Protein AF-A0A6J4XNM3-F1 (afdb_monomer_lite)

Foldseek 3Di:
DPVVVVVVVVVVLVVVCVVCVVVLVVLVVQLVVCQLVLVLVSNLVSLVVNCVNPHHDLVSLLSNLVSCVVVVVLVRSLVSLVVNPDADPDLQSSLVSLQSNLVSCVVVVNNVVSLVSLVVSVVPPHDPLSVVVSVQSNVCSVPPDRDDPPSVPDRPNPD

Sequence (159 aa):
MSNLFYTLRKFSRFALYILCFPYIIYLGWKKENAFDSANWHELIKTIKKIKWFGGLLPRDLFLLGYAHFKLGRFDQAAKFMEIIQAPLEDIDEEACRYCTHAWLLYKLNKPDQAKVILEHSVAKEWPAYRLEWVKEFLASVDSPGVLNNSAFGPSLSIH

Secondary structure (DSSP, 8-state):
--HHHHHHHHHHHHHHHHHHHHHHHHHHHHHHHHHHTT-HHHHHHHHHHHHHHH---HHHHHHHHHHHHHTT-HHHHHHHHHH--SPPSSHHHHHHHHHHHHHHHHHTT-HHHHHHHHHHHHTT---HHHHHHHHHHHHHHHSTT---GGGS-S-----

pLDDT: mean 81.83, std 16.08, range [31.28, 96.94]

Radius of gyration: 19.23 Å; chains: 1; bounding box: 56×46×42 Å

Structure (mmCIF, N/CA/C/O backbone):
data_AF-A0A6J4XNM3-F1
#
_entry.id   AF-A0A6J4XNM3-F1
#
loop_
_atom_site.group_PDB
_atom_site.id
_atom_site.type_symbol
_atom_site.label_atom_id
_atom_site.label_alt_id
_atom_site.label_comp_id
_atom_site.label_asym_id
_atom_site.label_entity_id
_atom_site.label_seq_id
_atom_site.pdbx_PDB_ins_code
_atom_site.Cartn_x
_atom_site.Cartn_y
_atom_site.Cartn_z
_atom_site.occupancy
_atom_site.B_iso_or_equiv
_atom_site.auth_seq_id
_atom_site.auth_comp_id
_atom_site.auth_asym_id
_atom_site.auth_atom_id
_atom_site.pdbx_PDB_model_num
ATOM 1 N N . MET A 1 1 ? 36.651 -30.020 -13.612 1.00 54.81 1 MET A N 1
ATOM 2 C CA . MET A 1 1 ? 35.849 -29.339 -14.660 1.00 54.81 1 MET A CA 1
ATOM 3 C C . MET A 1 1 ? 34.604 -28.606 -14.120 1.00 54.81 1 MET A C 1
ATOM 5 O O . MET A 1 1 ? 33.735 -28.244 -14.898 1.00 54.81 1 MET A O 1
ATOM 9 N N . SER A 1 2 ? 34.510 -28.305 -12.818 1.00 59.59 2 SER A N 1
ATOM 10 C CA . SER A 1 2 ? 33.343 -27.638 -12.204 1.00 59.59 2 SER A CA 1
ATOM 11 C C . SER A 1 2 ? 33.413 -26.099 -12.189 1.00 59.59 2 SER A C 1
ATOM 13 O O . SER A 1 2 ? 32.373 -25.448 -12.174 1.00 59.59 2 SER A O 1
ATOM 15 N N . ASN A 1 3 ? 34.608 -25.496 -12.260 1.00 57.50 3 ASN A N 1
ATOM 16 C CA . ASN A 1 3 ? 34.767 -24.035 -12.173 1.00 57.50 3 ASN A CA 1
ATOM 17 C C . ASN A 1 3 ? 34.404 -23.270 -13.460 1.00 57.50 3 ASN A C 1
ATOM 19 O O . ASN A 1 3 ? 33.926 -22.145 -13.365 1.00 57.50 3 ASN A O 1
ATOM 23 N N . LEU A 1 4 ? 34.568 -23.871 -14.647 1.00 58.44 4 LEU A N 1
ATOM 24 C CA . LEU A 1 4 ? 34.339 -23.195 -15.937 1.00 58.44 4 LEU A CA 1
ATOM 25 C C . LEU A 1 4 ? 32.843 -22.957 -16.226 1.00 58.44 4 LEU A C 1
ATOM 27 O O . LEU A 1 4 ? 32.451 -21.899 -16.710 1.00 58.44 4 LEU A O 1
ATOM 31 N N . PHE A 1 5 ? 31.985 -23.919 -15.867 1.00 58.16 5 PHE A N 1
ATOM 32 C CA . PHE A 1 5 ? 30.529 -23.782 -16.001 1.00 58.16 5 PHE A CA 1
ATOM 33 C C . PHE A 1 5 ? 29.949 -22.740 -15.035 1.00 58.16 5 PHE A C 1
ATOM 35 O O . PHE A 1 5 ? 28.974 -22.062 -15.362 1.00 58.16 5 PHE A O 1
ATOM 42 N N . TYR A 1 6 ? 30.557 -22.574 -13.858 1.00 59.53 6 TYR A N 1
ATOM 43 C CA . TYR A 1 6 ? 30.132 -21.581 -12.874 1.00 59.53 6 TYR A CA 1
ATOM 44 C C . TYR A 1 6 ? 30.475 -20.148 -13.313 1.00 59.53 6 TYR A C 1
ATOM 46 O O . TYR A 1 6 ? 29.628 -19.254 -13.221 1.00 59.53 6 TYR A O 1
ATOM 54 N N . THR A 1 7 ? 31.675 -19.922 -13.856 1.00 59.62 7 THR A N 1
ATOM 55 C CA . THR A 1 7 ? 32.082 -18.615 -14.400 1.00 59.62 7 THR A CA 1
ATOM 56 C C . THR A 1 7 ? 31.310 -18.238 -15.662 1.00 59.62 7 THR A C 1
ATOM 58 O O 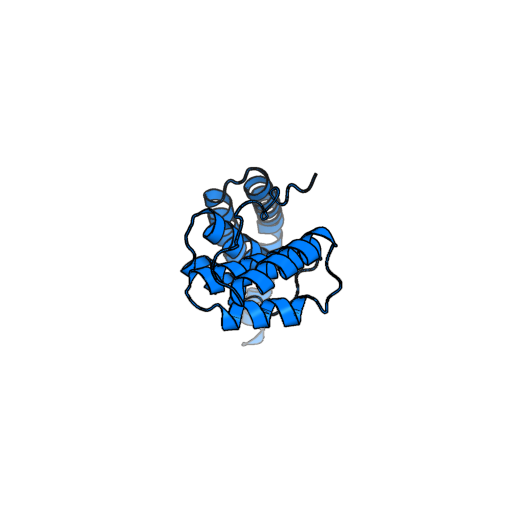. THR A 1 7 ? 30.844 -17.103 -15.750 1.00 59.62 7 THR A O 1
ATOM 61 N N . LEU A 1 8 ? 31.061 -19.177 -16.583 1.00 55.75 8 LEU A N 1
ATOM 62 C CA . LEU A 1 8 ? 30.241 -18.930 -17.781 1.00 55.75 8 LEU A CA 1
ATOM 63 C C . LEU A 1 8 ? 28.796 -18.524 -17.434 1.00 55.75 8 LEU A C 1
ATOM 65 O O . LEU A 1 8 ? 28.237 -17.613 -18.047 1.00 55.75 8 LEU A O 1
ATOM 69 N N . ARG A 1 9 ? 28.199 -19.126 -16.396 1.00 58.66 9 ARG A N 1
ATOM 70 C CA . ARG A 1 9 ? 26.835 -18.794 -15.944 1.00 58.66 9 ARG A CA 1
ATOM 71 C C . ARG A 1 9 ? 26.747 -17.418 -15.269 1.00 58.66 9 ARG A C 1
ATOM 73 O O . ARG A 1 9 ? 25.727 -16.741 -15.405 1.00 58.66 9 ARG A O 1
ATOM 80 N N . LYS A 1 10 ? 27.805 -16.976 -14.575 1.00 58.47 10 LYS A N 1
ATOM 81 C CA . LYS A 1 10 ? 27.905 -15.608 -14.029 1.00 58.47 10 LYS A CA 1
ATOM 82 C C . LYS A 1 10 ? 28.108 -14.562 -15.128 1.00 58.47 10 LYS A C 1
ATOM 84 O O . LYS A 1 10 ? 27.420 -13.546 -15.105 1.00 58.47 10 LYS A O 1
ATOM 89 N N . PHE A 1 11 ? 28.968 -14.834 -16.111 1.00 58.06 11 PHE A N 1
ATOM 90 C CA . PHE A 1 11 ? 29.196 -13.935 -17.251 1.00 58.06 11 PHE A CA 1
ATOM 91 C C . PHE A 1 11 ? 27.930 -13.745 -18.097 1.00 58.06 11 PHE A C 1
ATOM 93 O O . PHE A 1 11 ? 27.582 -12.622 -18.452 1.00 58.06 11 PHE A O 1
ATOM 100 N N . SER A 1 12 ? 27.183 -14.830 -18.335 1.00 62.53 12 SER A N 1
ATOM 101 C CA . SER A 1 12 ? 25.897 -14.798 -19.043 1.00 62.53 12 SER A CA 1
ATOM 102 C C . SER A 1 12 ? 24.858 -13.917 -18.342 1.00 62.53 12 SER A C 1
ATOM 104 O O . SER A 1 12 ? 24.187 -13.126 -19.000 1.00 62.53 12 SER A O 1
ATOM 106 N N . ARG A 1 13 ? 24.748 -13.994 -17.009 1.00 63.88 13 ARG A N 1
ATOM 107 C CA . ARG A 1 13 ? 23.822 -13.140 -16.249 1.00 63.88 13 ARG A CA 1
ATOM 108 C C . ARG A 1 13 ? 24.250 -11.678 -16.258 1.00 63.88 13 ARG A C 1
ATOM 110 O O . ARG A 1 13 ? 23.399 -10.814 -16.414 1.00 63.88 13 ARG A O 1
ATOM 117 N N . PHE A 1 14 ? 25.545 -11.403 -16.133 1.00 64.75 14 PHE A N 1
ATOM 118 C CA . PHE A 1 14 ? 26.065 -10.037 -16.139 1.00 64.75 14 PHE A CA 1
ATOM 119 C C . PHE A 1 14 ? 25.857 -9.346 -17.497 1.00 64.75 14 PHE A C 1
ATOM 121 O O . PHE A 1 14 ? 25.378 -8.217 -17.548 1.00 64.75 14 PHE A O 1
ATOM 128 N N . ALA A 1 15 ? 26.106 -10.059 -18.600 1.00 69.44 15 ALA A N 1
ATOM 129 C CA . ALA A 1 15 ? 25.806 -9.574 -19.946 1.00 69.44 15 ALA A CA 1
ATOM 130 C C . ALA A 1 15 ? 24.298 -9.347 -20.160 1.00 69.44 15 ALA A C 1
ATOM 132 O O . ALA A 1 15 ? 23.906 -8.340 -20.747 1.00 69.44 15 ALA A O 1
ATOM 133 N N . LEU A 1 16 ? 23.446 -10.236 -19.630 1.00 66.44 16 LEU A N 1
ATOM 134 C CA . LEU A 1 16 ? 21.992 -10.068 -19.670 1.00 66.44 16 LEU A CA 1
ATOM 135 C C . LEU A 1 16 ? 21.545 -8.816 -18.899 1.00 66.44 16 LEU A C 1
ATOM 137 O O . LEU A 1 16 ? 20.696 -8.077 -19.384 1.00 66.44 16 LEU A O 1
ATOM 141 N N . TYR A 1 17 ? 22.140 -8.539 -17.735 1.00 68.81 17 TYR A N 1
ATOM 142 C CA . TYR A 1 17 ? 21.848 -7.326 -16.969 1.00 68.81 17 TYR A CA 1
ATOM 143 C C . TYR A 1 17 ? 22.231 -6.061 -17.730 1.00 68.81 17 TYR A C 1
ATOM 145 O O . TYR A 1 17 ? 21.418 -5.149 -17.787 1.00 68.81 17 TYR A O 1
ATOM 153 N N . ILE A 1 18 ? 23.406 -6.015 -18.364 1.00 74.81 18 ILE A N 1
ATOM 154 C CA . ILE A 1 1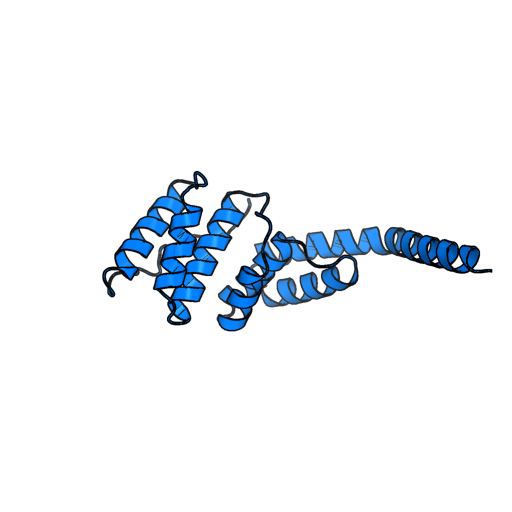8 ? 23.841 -4.846 -19.148 1.00 74.81 18 ILE A CA 1
ATOM 155 C C . ILE A 1 18 ? 22.902 -4.603 -20.338 1.00 74.81 18 ILE A C 1
ATOM 157 O O . ILE A 1 18 ? 22.490 -3.470 -20.575 1.00 74.81 18 ILE A O 1
ATOM 161 N N . LEU A 1 19 ? 22.506 -5.662 -21.051 1.00 78.81 19 LEU A N 1
ATOM 162 C CA . LEU A 1 19 ? 21.598 -5.552 -22.197 1.00 78.81 19 LEU A CA 1
ATOM 163 C C . LEU A 1 19 ? 20.164 -5.191 -21.785 1.00 78.81 19 LEU A C 1
ATOM 165 O O . LEU A 1 19 ? 19.478 -4.464 -22.501 1.00 78.81 19 LEU A O 1
ATOM 169 N N . CYS A 1 20 ? 19.702 -5.674 -20.631 1.00 82.19 20 CYS A N 1
ATOM 170 C CA . CYS A 1 20 ? 18.359 -5.395 -20.129 1.00 82.19 20 CYS A CA 1
ATOM 171 C C . CYS A 1 20 ? 18.279 -4.128 -19.269 1.00 82.19 20 CYS A C 1
ATOM 173 O O . CYS A 1 20 ? 17.171 -3.687 -18.977 1.00 82.19 20 CYS A O 1
ATOM 175 N N . PHE A 1 21 ? 19.398 -3.517 -18.876 1.00 83.19 21 PHE A N 1
ATOM 176 C CA . PHE A 1 21 ? 19.411 -2.355 -17.986 1.00 83.19 21 PHE A CA 1
ATOM 177 C C . PHE A 1 21 ? 18.572 -1.174 -18.510 1.00 83.19 21 PHE A C 1
ATOM 179 O O . PHE A 1 21 ? 17.724 -0.691 -17.754 1.00 83.19 21 PHE A O 1
ATOM 186 N N . PRO A 1 22 ? 18.666 -0.766 -19.796 1.00 88.75 22 PRO A N 1
ATOM 187 C CA . PRO A 1 22 ? 17.792 0.282 -20.333 1.00 88.75 22 PRO A CA 1
ATOM 188 C C . PRO A 1 22 ? 16.309 -0.102 -20.268 1.00 88.75 22 PRO A C 1
ATOM 190 O O . PRO A 1 22 ? 15.449 0.733 -19.995 1.00 88.75 22 PRO A O 1
ATOM 193 N N . TYR A 1 23 ? 16.002 -1.386 -20.473 1.00 89.50 23 TYR A N 1
ATOM 194 C CA . TYR A 1 23 ? 14.637 -1.893 -20.387 1.00 89.50 23 TYR A CA 1
ATOM 195 C C . TYR A 1 23 ? 14.108 -1.893 -18.947 1.00 89.50 23 TYR A C 1
ATOM 197 O O . TYR A 1 23 ? 12.946 -1.565 -18.726 1.00 89.50 23 TYR A O 1
ATOM 205 N N . ILE A 1 24 ? 14.950 -2.205 -17.958 1.00 86.56 24 ILE A N 1
ATOM 206 C CA . ILE A 1 24 ? 14.591 -2.139 -16.534 1.00 86.56 24 ILE A CA 1
ATOM 207 C C . ILE A 1 24 ? 14.301 -0.690 -16.127 1.00 86.56 24 ILE A C 1
ATOM 209 O O . ILE A 1 24 ? 13.279 -0.447 -15.488 1.00 86.56 24 ILE A O 1
ATOM 213 N N . ILE A 1 25 ? 15.128 0.272 -16.554 1.00 88.69 25 ILE A N 1
ATOM 214 C CA . ILE A 1 25 ? 14.873 1.706 -16.327 1.00 88.69 25 ILE A CA 1
ATOM 215 C C . ILE A 1 25 ? 13.538 2.119 -16.952 1.00 88.69 25 ILE A C 1
ATOM 217 O O . ILE A 1 25 ? 12.716 2.748 -16.288 1.00 88.69 25 ILE A O 1
ATOM 221 N N . TYR A 1 26 ? 13.290 1.718 -18.203 1.00 92.25 26 TYR A N 1
ATOM 222 C CA . TYR A 1 26 ? 12.022 1.979 -18.883 1.00 92.25 26 TYR A CA 1
ATOM 223 C C . TYR A 1 26 ? 10.824 1.408 -18.113 1.00 92.25 26 TYR A C 1
ATOM 225 O O . TYR A 1 26 ? 9.814 2.091 -17.944 1.00 92.25 26 TYR A O 1
ATOM 233 N N . LEU A 1 27 ? 10.922 0.171 -17.616 1.00 91.94 27 LEU A N 1
ATOM 234 C CA . LEU A 1 27 ? 9.870 -0.427 -16.795 1.00 91.94 27 LEU A CA 1
ATOM 235 C C . LEU A 1 27 ? 9.679 0.320 -15.469 1.00 91.94 27 LEU A C 1
ATOM 237 O O . LEU A 1 27 ? 8.539 0.458 -15.036 1.00 91.94 27 LEU A O 1
ATOM 241 N N . GLY A 1 28 ? 10.754 0.821 -14.853 1.00 90.69 28 GLY A N 1
ATOM 242 C CA . GLY A 1 28 ? 10.691 1.670 -13.662 1.00 90.69 28 GLY A CA 1
ATOM 243 C C . GLY A 1 28 ? 9.911 2.959 -13.919 1.00 90.69 28 GLY A C 1
ATOM 244 O O . GLY A 1 28 ? 8.918 3.215 -13.249 1.00 90.69 28 GLY A O 1
ATOM 245 N N . TRP A 1 29 ? 10.269 3.706 -14.963 1.00 93.38 29 TRP A N 1
ATOM 246 C CA . TRP A 1 29 ? 9.534 4.908 -15.382 1.00 93.38 29 TRP A CA 1
ATOM 247 C C . TRP A 1 29 ? 8.066 4.623 -15.692 1.00 93.38 29 TRP A C 1
ATOM 249 O O . TRP A 1 29 ? 7.165 5.351 -15.283 1.00 93.38 29 TRP A O 1
ATOM 259 N N . LYS A 1 30 ? 7.810 3.527 -16.405 1.00 94.25 30 LYS A N 1
ATOM 260 C CA . LYS A 1 30 ? 6.453 3.112 -16.743 1.00 94.25 30 LYS A CA 1
ATOM 261 C C . LYS A 1 30 ? 5.631 2.743 -15.506 1.00 94.25 30 LYS A C 1
ATOM 263 O O . LYS A 1 30 ? 4.422 2.963 -15.508 1.00 94.25 30 LYS A O 1
ATOM 268 N N . LYS A 1 31 ? 6.270 2.176 -14.479 1.00 94.62 31 LYS A N 1
ATOM 269 C CA . LYS A 1 31 ? 5.653 1.857 -13.188 1.00 94.62 31 LYS A CA 1
ATOM 270 C C . LYS A 1 31 ? 5.212 3.135 -12.479 1.00 94.62 31 LYS A C 1
ATOM 272 O O . LYS A 1 31 ? 4.041 3.210 -12.129 1.00 94.62 31 LYS A O 1
ATOM 277 N N . GLU A 1 32 ? 6.099 4.120 -12.333 1.00 92.38 32 GLU A N 1
ATOM 278 C CA . GLU A 1 32 ? 5.752 5.396 -11.683 1.00 92.38 32 GLU A CA 1
ATOM 279 C C . GLU A 1 32 ? 4.636 6.115 -12.450 1.00 92.38 32 GLU A C 1
ATOM 281 O O . GLU A 1 32 ? 3.582 6.379 -11.890 1.00 92.38 32 GLU A O 1
ATOM 286 N N . ASN A 1 33 ? 4.757 6.255 -13.774 1.00 93.81 33 ASN A N 1
ATOM 287 C CA . ASN A 1 33 ? 3.711 6.896 -14.576 1.00 93.81 33 ASN A CA 1
ATOM 288 C C . ASN A 1 33 ? 2.348 6.177 -14.473 1.00 93.81 33 ASN A C 1
ATOM 290 O O . ASN A 1 33 ? 1.291 6.807 -14.459 1.00 93.81 33 ASN A O 1
ATOM 294 N N . ALA A 1 34 ? 2.336 4.841 -14.403 1.00 93.69 34 ALA A N 1
ATOM 295 C CA . ALA A 1 34 ? 1.100 4.086 -14.196 1.00 93.69 34 ALA A CA 1
ATOM 296 C C . ALA A 1 34 ? 0.509 4.300 -12.792 1.00 93.69 34 ALA A C 1
ATOM 298 O O . ALA A 1 34 ? -0.710 4.236 -12.638 1.00 93.69 34 ALA A O 1
ATOM 299 N N . PHE A 1 35 ? 1.348 4.537 -11.785 1.00 93.50 35 PHE A N 1
ATOM 300 C CA . PHE A 1 35 ? 0.914 4.895 -10.441 1.00 93.50 35 PHE A CA 1
ATOM 301 C C . PHE A 1 35 ? 0.332 6.315 -10.403 1.00 93.50 35 PHE A C 1
ATOM 303 O O . PHE A 1 35 ? -0.810 6.475 -9.972 1.00 93.50 35 PHE A O 1
ATOM 310 N N . ASP A 1 36 ? 1.040 7.298 -10.962 1.00 90.88 36 ASP A N 1
ATOM 311 C CA . ASP A 1 36 ? 0.628 8.710 -10.991 1.00 90.88 36 ASP A CA 1
ATOM 312 C C . ASP A 1 36 ? -0.677 8.913 -11.770 1.00 90.88 36 ASP A C 1
ATOM 314 O O . ASP A 1 36 ? -1.562 9.664 -11.365 1.00 90.88 36 ASP A O 1
ATOM 318 N N . SER A 1 37 ? -0.847 8.176 -12.871 1.00 92.75 37 SER A N 1
ATOM 319 C CA . SER A 1 37 ? -2.079 8.183 -13.672 1.00 92.75 37 SER A CA 1
ATOM 320 C C . SER A 1 37 ? -3.206 7.312 -13.102 1.00 92.75 37 SER A C 1
ATOM 322 O O . SER A 1 37 ? -4.233 7.135 -13.761 1.00 92.75 37 SER A O 1
ATOM 324 N N . ALA A 1 38 ? -3.026 6.729 -11.910 1.00 93.81 38 ALA A N 1
ATOM 325 C CA . ALA A 1 38 ? -3.963 5.793 -11.286 1.00 93.81 38 ALA A CA 1
ATOM 326 C C . ALA A 1 38 ? -4.357 4.606 -12.196 1.0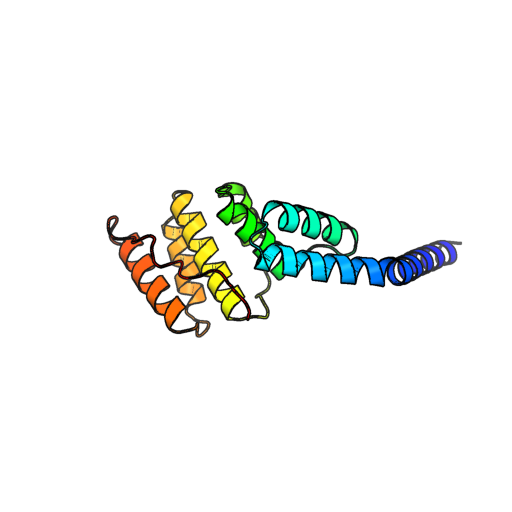0 93.81 38 ALA A C 1
ATOM 328 O O . ALA A 1 38 ? -5.426 4.002 -12.053 1.00 93.81 38 ALA A O 1
ATOM 329 N N . ASN A 1 39 ? -3.491 4.225 -13.138 1.00 96.38 39 ASN A N 1
ATOM 330 C CA . ASN A 1 39 ? -3.694 3.083 -14.018 1.00 96.38 39 ASN A CA 1
ATOM 331 C C . ASN A 1 39 ? -3.253 1.786 -13.324 1.00 96.38 39 ASN A C 1
ATOM 333 O O . ASN A 1 39 ? -2.236 1.167 -13.651 1.00 96.38 39 ASN A O 1
ATOM 337 N N . TRP A 1 40 ? -4.065 1.341 -12.363 1.00 95.94 40 TRP A N 1
ATOM 338 C CA . TRP A 1 40 ? -3.769 0.196 -11.494 1.00 95.94 40 TRP A CA 1
ATOM 339 C C . TRP A 1 40 ? -3.519 -1.112 -12.259 1.00 95.94 40 TRP A C 1
ATOM 341 O O . TRP A 1 40 ? -2.710 -1.941 -11.839 1.00 95.94 40 TRP A O 1
ATOM 351 N N . HIS A 1 41 ? -4.183 -1.309 -13.401 1.00 96.69 41 HIS A N 1
ATOM 352 C CA . HIS A 1 41 ? -3.993 -2.501 -14.230 1.00 96.69 41 HIS A CA 1
ATOM 353 C C . HIS A 1 41 ? -2.618 -2.512 -14.909 1.00 96.69 41 HIS A C 1
ATOM 355 O O . HIS A 1 41 ? -1.926 -3.536 -14.873 1.00 96.69 41 HIS A O 1
ATOM 361 N N . GLU A 1 42 ? -2.202 -1.388 -15.501 1.00 96.62 42 GLU A N 1
ATOM 362 C CA . GLU A 1 42 ? -0.882 -1.281 -16.127 1.00 96.62 42 GLU A CA 1
ATOM 363 C C . GLU A 1 42 ? 0.234 -1.299 -15.080 1.00 96.62 42 GLU A C 1
ATOM 365 O O . GLU A 1 42 ? 1.273 -1.919 -15.318 1.00 96.62 42 GLU A O 1
ATOM 370 N N . LEU A 1 43 ? -0.001 -0.724 -13.897 1.00 96.94 43 LEU A N 1
ATOM 371 C CA . LEU A 1 43 ? 0.921 -0.792 -12.765 1.00 96.94 43 LEU A CA 1
ATOM 372 C C . LEU A 1 43 ? 1.210 -2.249 -12.375 1.00 96.94 43 LEU A C 1
ATOM 374 O O . LEU A 1 43 ? 2.362 -2.686 -12.407 1.00 96.94 43 LEU A O 1
ATOM 378 N N . ILE A 1 44 ? 0.165 -3.045 -12.113 1.00 96.50 44 ILE A N 1
ATOM 379 C CA . ILE A 1 44 ? 0.303 -4.471 -11.770 1.00 96.50 44 ILE A CA 1
ATOM 380 C C . ILE A 1 44 ? 1.035 -5.233 -12.881 1.00 96.50 44 ILE A C 1
ATOM 382 O O . ILE A 1 44 ? 1.921 -6.050 -12.611 1.00 96.50 44 ILE A O 1
ATOM 386 N N . LYS A 1 45 ? 0.678 -4.985 -14.145 1.00 96.25 45 LYS A N 1
ATOM 387 C CA . LYS A 1 45 ? 1.310 -5.633 -15.302 1.00 96.25 45 LYS A CA 1
ATOM 388 C C . LYS A 1 45 ? 2.795 -5.289 -15.400 1.00 96.25 45 LYS A C 1
ATOM 390 O O . LYS A 1 45 ? 3.601 -6.171 -15.692 1.00 96.25 45 LYS A O 1
ATOM 395 N N . THR A 1 46 ? 3.155 -4.035 -15.154 1.00 94.50 46 THR A N 1
ATOM 396 C CA . THR A 1 46 ? 4.535 -3.547 -15.229 1.00 94.50 46 THR A CA 1
ATOM 397 C C . THR A 1 46 ? 5.376 -4.119 -14.092 1.00 94.50 46 THR A C 1
ATOM 399 O O . THR A 1 46 ? 6.429 -4.695 -14.358 1.00 94.50 46 THR A O 1
ATOM 402 N N . ILE A 1 47 ? 4.876 -4.110 -12.852 1.00 94.12 47 ILE A N 1
ATOM 403 C CA . ILE A 1 47 ? 5.571 -4.712 -11.701 1.00 94.12 47 ILE A CA 1
ATOM 404 C C . ILE A 1 47 ? 5.785 -6.220 -11.902 1.00 94.12 47 ILE A C 1
ATOM 406 O O . ILE A 1 47 ? 6.868 -6.744 -11.640 1.00 94.12 47 ILE A O 1
ATOM 410 N N . LYS A 1 48 ? 4.796 -6.937 -12.455 1.00 92.75 48 LYS A N 1
ATOM 411 C CA . LYS A 1 48 ? 4.959 -8.359 -12.803 1.00 92.75 48 LYS A CA 1
ATOM 412 C C . LYS A 1 48 ? 6.084 -8.599 -13.808 1.00 92.75 48 LYS A C 1
ATOM 414 O O . LYS A 1 48 ? 6.719 -9.644 -13.727 1.00 92.75 48 LYS A O 1
ATOM 419 N N . LYS A 1 49 ? 6.341 -7.666 -14.733 1.00 90.81 49 LYS A N 1
ATOM 420 C CA . LYS A 1 49 ? 7.486 -7.743 -15.656 1.00 90.81 49 LYS A CA 1
ATOM 421 C C . LYS A 1 49 ? 8.803 -7.490 -14.931 1.00 90.81 49 LYS A C 1
ATOM 423 O O . LYS A 1 49 ? 9.738 -8.249 -15.143 1.00 90.81 49 LYS A O 1
ATOM 428 N N . ILE A 1 50 ? 8.855 -6.493 -14.045 1.00 87.94 50 ILE A N 1
ATOM 429 C CA . ILE A 1 50 ? 10.047 -6.179 -13.236 1.00 87.94 50 ILE A CA 1
ATOM 430 C C . ILE A 1 50 ? 10.469 -7.386 -12.389 1.00 87.94 50 ILE A C 1
ATOM 432 O O . ILE A 1 50 ? 11.652 -7.723 -12.363 1.00 87.94 50 ILE A O 1
ATOM 436 N N . LYS A 1 51 ? 9.504 -8.108 -11.797 1.00 87.94 51 LYS A N 1
ATOM 437 C CA . LYS A 1 51 ? 9.753 -9.316 -10.990 1.00 87.94 51 LYS A CA 1
ATOM 438 C C . LYS A 1 51 ? 10.691 -10.323 -11.668 1.00 87.94 51 LYS A C 1
ATOM 440 O O . LYS A 1 51 ? 11.480 -10.968 -10.979 1.00 87.94 51 LYS A O 1
ATOM 445 N N . TRP A 1 52 ? 10.621 -10.458 -12.994 1.00 78.00 52 TRP A N 1
ATOM 446 C CA . TRP A 1 52 ? 11.457 -11.390 -13.758 1.00 78.00 52 TRP A CA 1
ATOM 447 C C . TRP A 1 52 ? 12.953 -11.053 -13.731 1.00 78.00 52 TRP A C 1
ATOM 449 O O . TRP A 1 52 ? 13.768 -11.945 -13.951 1.00 78.00 52 TRP A O 1
ATOM 459 N N . PHE A 1 53 ? 13.320 -9.800 -13.447 1.00 73.56 53 PHE A N 1
ATOM 460 C CA . PHE A 1 53 ? 14.696 -9.310 -13.544 1.00 73.56 53 PHE A CA 1
ATOM 461 C C . PHE A 1 53 ? 15.434 -9.219 -12.199 1.00 73.56 53 PHE A C 1
ATOM 463 O O . PHE A 1 53 ? 16.660 -9.114 -12.195 1.00 73.56 53 PHE A O 1
ATOM 470 N N . GLY A 1 54 ? 14.739 -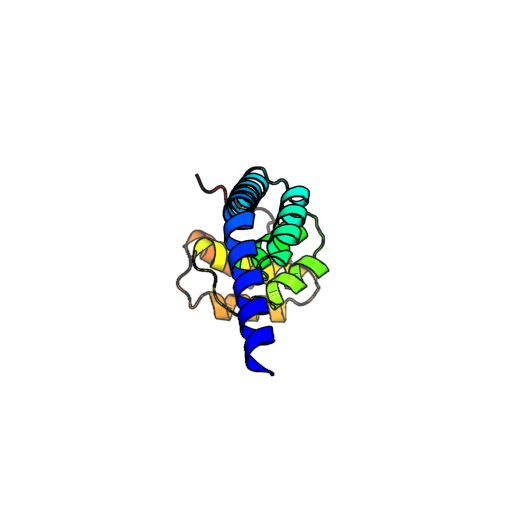9.282 -11.059 1.00 69.94 54 GLY A N 1
ATOM 471 C CA . GLY A 1 54 ? 15.405 -9.080 -9.763 1.00 69.94 54 GLY A CA 1
ATOM 472 C C . GLY A 1 54 ? 14.574 -9.332 -8.508 1.00 69.94 54 GLY A C 1
ATOM 473 O O . GLY A 1 54 ? 15.017 -8.966 -7.425 1.00 69.94 54 GLY A O 1
ATOM 474 N N . GLY A 1 55 ? 13.399 -9.961 -8.620 1.00 80.44 55 GLY A N 1
ATOM 475 C CA . GLY A 1 55 ? 12.455 -10.045 -7.501 1.00 80.44 55 GLY A CA 1
ATOM 476 C C . GLY A 1 55 ? 11.654 -8.752 -7.319 1.00 80.44 55 GLY A C 1
ATOM 477 O O . GLY A 1 55 ? 11.677 -7.880 -8.183 1.00 80.44 55 GLY A O 1
ATOM 478 N N . LEU A 1 56 ? 10.877 -8.673 -6.238 1.00 87.81 56 LEU A N 1
ATOM 479 C CA . LEU A 1 56 ? 10.080 -7.493 -5.893 1.00 87.81 56 LEU A CA 1
ATOM 480 C C . LEU A 1 56 ? 10.686 -6.819 -4.668 1.00 87.81 56 LEU A C 1
ATOM 482 O O . LEU A 1 56 ? 10.959 -7.499 -3.678 1.00 87.81 56 LEU A O 1
ATOM 486 N N . LEU A 1 57 ? 10.862 -5.502 -4.733 1.00 91.81 57 LEU A N 1
ATOM 487 C CA . LEU A 1 57 ? 11.264 -4.701 -3.582 1.00 91.81 57 LEU A CA 1
ATOM 488 C C . LEU A 1 57 ? 10.062 -4.469 -2.644 1.00 91.81 57 LEU A C 1
ATOM 490 O O . LEU A 1 57 ? 8.914 -4.592 -3.085 1.00 91.81 57 LEU A O 1
ATOM 494 N N . PRO A 1 58 ? 10.288 -4.085 -1.371 1.00 93.75 58 PRO A N 1
ATOM 495 C CA . PRO A 1 58 ? 9.215 -3.718 -0.441 1.00 93.75 58 PRO A CA 1
ATOM 496 C C . PRO A 1 58 ? 8.224 -2.709 -1.033 1.00 93.75 58 PRO A C 1
ATOM 498 O O . PRO A 1 58 ? 7.012 -2.915 -0.960 1.00 93.75 58 PRO A O 1
ATOM 501 N N . ARG A 1 59 ? 8.733 -1.679 -1.721 1.00 93.12 59 ARG A N 1
ATOM 502 C CA . ARG A 1 59 ? 7.898 -0.689 -2.409 1.00 93.12 59 ARG A CA 1
ATOM 503 C C . ARG A 1 59 ? 7.060 -1.304 -3.530 1.00 93.12 59 ARG A C 1
ATOM 505 O O . ARG A 1 59 ? 5.885 -0.988 -3.649 1.00 93.12 59 ARG A O 1
ATOM 512 N N . ASP A 1 60 ? 7.597 -2.238 -4.316 1.00 94.50 60 ASP A N 1
ATOM 513 C CA . ASP A 1 60 ? 6.817 -2.899 -5.375 1.00 94.50 60 ASP A CA 1
ATOM 514 C C . ASP A 1 60 ? 5.682 -3.762 -4.805 1.00 94.50 60 ASP A C 1
ATOM 516 O O . ASP A 1 60 ? 4.593 -3.824 -5.378 1.00 94.50 60 ASP A O 1
ATOM 520 N N . LEU A 1 61 ? 5.921 -4.423 -3.668 1.00 95.69 61 LEU A N 1
ATOM 521 C CA . LEU A 1 61 ? 4.890 -5.162 -2.939 1.00 95.69 61 LEU A CA 1
ATOM 522 C C . LEU A 1 61 ? 3.811 -4.218 -2.404 1.00 95.69 61 LEU A C 1
ATOM 524 O O . LEU A 1 61 ? 2.626 -4.512 -2.560 1.00 95.69 61 LEU A O 1
ATOM 528 N N . PHE A 1 62 ? 4.203 -3.069 -1.846 1.00 95.25 62 PHE A N 1
ATOM 529 C CA . PHE A 1 62 ? 3.266 -2.034 -1.416 1.00 95.25 62 PHE A CA 1
ATOM 530 C C . PHE A 1 62 ? 2.416 -1.532 -2.586 1.00 95.25 62 PHE A C 1
ATOM 532 O O . PHE A 1 62 ? 1.191 -1.549 -2.491 1.00 95.25 62 PHE A O 1
ATOM 539 N N . LEU A 1 63 ? 3.034 -1.178 -3.717 1.00 95.56 63 LEU A N 1
ATOM 540 C CA . LEU A 1 63 ? 2.330 -0.711 -4.912 1.00 95.56 63 LEU A CA 1
ATOM 541 C C . LEU A 1 63 ? 1.363 -1.767 -5.465 1.00 95.56 63 LEU A C 1
ATOM 543 O O . LEU A 1 63 ? 0.249 -1.426 -5.863 1.00 95.56 63 LEU A O 1
ATOM 547 N N . LEU A 1 64 ? 1.735 -3.053 -5.456 1.00 96.31 64 LEU A N 1
ATOM 548 C CA . LEU A 1 64 ? 0.811 -4.139 -5.800 1.00 96.31 64 LEU A CA 1
ATOM 549 C C . LEU A 1 64 ? -0.355 -4.207 -4.814 1.00 96.31 64 LEU A C 1
ATOM 551 O O . LEU A 1 64 ? -1.508 -4.227 -5.244 1.00 96.31 64 LEU A O 1
ATOM 555 N N . GLY A 1 65 ? -0.074 -4.218 -3.510 1.00 95.75 65 GLY A N 1
ATOM 556 C CA . GLY A 1 65 ? -1.099 -4.229 -2.470 1.00 95.75 65 GLY A CA 1
ATOM 557 C C . GLY A 1 65 ? -2.077 -3.066 -2.630 1.00 95.75 65 GLY A C 1
ATOM 558 O O . GLY A 1 65 ? -3.290 -3.271 -2.665 1.00 95.75 65 GLY A O 1
ATOM 559 N N . TYR A 1 66 ? -1.551 -1.862 -2.834 1.00 94.62 66 TYR A N 1
ATOM 560 C CA . TYR A 1 66 ? -2.323 -0.643 -3.037 1.00 94.62 66 TYR A CA 1
ATOM 561 C C . TYR A 1 66 ? -3.161 -0.690 -4.320 1.00 94.62 66 TYR A C 1
ATOM 563 O O . TYR A 1 66 ? -4.357 -0.404 -4.287 1.00 94.62 66 TYR A O 1
ATOM 571 N N . ALA A 1 67 ? -2.584 -1.128 -5.441 1.00 95.94 67 ALA A N 1
ATOM 572 C CA . ALA A 1 67 ? -3.310 -1.288 -6.699 1.00 95.94 67 ALA A CA 1
ATOM 573 C C . ALA A 1 67 ? -4.458 -2.300 -6.571 1.00 95.94 67 ALA A C 1
ATOM 575 O O . ALA A 1 67 ? -5.570 -2.054 -7.037 1.00 95.94 67 ALA A O 1
ATOM 576 N N . HIS A 1 68 ? -4.221 -3.432 -5.905 1.00 96.19 68 HIS A N 1
ATOM 577 C CA . HIS A 1 68 ? -5.261 -4.422 -5.634 1.00 96.19 68 HIS A CA 1
ATOM 578 C C . HIS A 1 68 ? -6.356 -3.866 -4.716 1.00 96.19 68 HIS A C 1
ATOM 580 O O . HIS A 1 68 ? -7.534 -4.104 -4.981 1.00 96.19 68 HIS A O 1
ATOM 586 N N . PHE A 1 69 ? -5.992 -3.076 -3.704 1.00 93.81 69 PHE A N 1
ATOM 587 C CA . PHE A 1 69 ? -6.938 -2.368 -2.842 1.00 93.81 69 PHE A CA 1
ATOM 588 C C . PHE A 1 69 ? -7.813 -1.394 -3.643 1.00 93.81 69 PHE A C 1
ATOM 590 O O . PHE A 1 69 ? -9.038 -1.456 -3.540 1.00 93.81 69 PHE A O 1
ATOM 597 N N . LYS A 1 70 ? -7.219 -0.570 -4.516 1.00 92.88 70 LYS A N 1
ATOM 598 C CA . LYS A 1 70 ? -7.954 0.362 -5.391 1.00 92.88 70 LYS A CA 1
ATOM 599 C C . LYS A 1 70 ? -8.875 -0.337 -6.388 1.00 92.88 70 LYS A C 1
ATOM 601 O O . LYS A 1 70 ? -9.882 0.233 -6.790 1.00 92.88 70 LYS A O 1
ATOM 606 N N . LEU A 1 71 ? -8.565 -1.579 -6.749 1.00 94.00 71 LEU A N 1
ATOM 607 C CA . LEU A 1 71 ? -9.410 -2.432 -7.587 1.00 94.00 71 LEU A CA 1
ATOM 608 C C . LEU A 1 71 ? -10.442 -3.254 -6.791 1.00 94.00 71 LEU A C 1
ATOM 610 O O . LEU A 1 71 ? -11.088 -4.125 -7.371 1.00 94.00 71 LEU A O 1
ATOM 614 N N . GLY A 1 72 ? -10.577 -3.037 -5.477 1.00 92.31 72 GLY A N 1
ATOM 615 C CA . GLY A 1 72 ? -11.519 -3.762 -4.615 1.00 92.31 72 GLY A CA 1
ATOM 616 C C . GLY A 1 72 ? -11.133 -5.219 -4.328 1.00 92.31 72 GLY A C 1
ATOM 617 O O . GLY A 1 72 ? -11.932 -5.988 -3.803 1.00 92.31 72 GLY A O 1
ATOM 618 N N . ARG A 1 73 ? -9.910 -5.636 -4.670 1.00 95.25 73 ARG A N 1
ATOM 619 C CA . ARG A 1 73 ? -9.414 -7.013 -4.505 1.00 95.25 73 ARG A CA 1
ATOM 620 C C . ARG A 1 73 ? -8.743 -7.174 -3.140 1.00 95.25 73 ARG A C 1
ATOM 622 O O . ARG A 1 73 ? -7.529 -7.372 -3.067 1.00 95.25 73 ARG A O 1
ATOM 629 N N . PHE A 1 74 ? -9.525 -7.066 -2.067 1.00 93.69 74 PHE A N 1
ATOM 630 C CA . PHE A 1 74 ? -9.007 -6.935 -0.698 1.00 93.69 74 PHE A CA 1
ATOM 631 C C . PHE A 1 74 ? -8.154 -8.120 -0.227 1.00 93.69 74 PHE A C 1
ATOM 633 O O . PHE A 1 74 ? -7.089 -7.893 0.339 1.00 93.69 74 PHE A O 1
ATOM 640 N N . ASP A 1 75 ? -8.526 -9.363 -0.547 1.00 93.94 75 ASP A N 1
ATOM 641 C CA . ASP A 1 75 ? -7.719 -10.540 -0.177 1.00 93.94 75 ASP A CA 1
ATOM 642 C C . ASP A 1 75 ? -6.326 -10.523 -0.811 1.00 93.94 75 ASP A C 1
ATOM 644 O O . ASP A 1 75 ? -5.328 -10.890 -0.193 1.00 93.94 75 ASP A O 1
ATOM 648 N N . GLN A 1 76 ? -6.246 -10.109 -2.078 1.00 95.12 76 GLN A N 1
ATOM 649 C CA . GLN A 1 76 ? -4.971 -10.020 -2.789 1.00 95.12 76 GLN A CA 1
ATOM 650 C C . GLN A 1 76 ? -4.145 -8.855 -2.253 1.00 95.12 76 GLN A C 1
ATOM 652 O O . GLN A 1 76 ? -2.937 -8.996 -2.083 1.00 95.12 76 GLN A O 1
ATOM 657 N N . ALA A 1 77 ? -4.799 -7.732 -1.953 1.00 95.94 77 ALA A N 1
ATOM 658 C CA . ALA A 1 77 ? -4.156 -6.571 -1.365 1.00 95.94 77 ALA A CA 1
ATOM 659 C C . ALA A 1 77 ? -3.514 -6.905 -0.010 1.00 95.94 77 ALA A C 1
ATOM 661 O O . ALA A 1 77 ? -2.327 -6.643 0.174 1.00 95.94 77 ALA A O 1
ATOM 662 N N . ALA A 1 78 ? -4.262 -7.551 0.892 1.00 93.56 78 ALA A N 1
ATOM 663 C CA . ALA A 1 78 ? -3.780 -7.935 2.218 1.00 93.56 78 ALA A CA 1
ATOM 664 C C . ALA A 1 78 ? -2.564 -8.867 2.130 1.00 93.56 78 ALA A C 1
ATOM 666 O O . ALA A 1 78 ? -1.540 -8.593 2.749 1.00 93.56 78 ALA A O 1
ATOM 667 N N . LYS A 1 79 ? -2.618 -9.883 1.256 1.00 94.81 79 LYS A N 1
ATOM 668 C CA . LYS A 1 79 ? -1.488 -10.798 1.024 1.00 94.81 79 LYS A CA 1
ATOM 669 C C . LYS A 1 79 ? -0.204 -10.071 0.643 1.00 94.81 79 LYS A C 1
ATOM 671 O O . LYS A 1 79 ? 0.864 -10.455 1.099 1.00 94.81 79 LYS A O 1
ATOM 676 N N . PHE A 1 80 ? -0.277 -9.042 -0.201 1.00 95.44 80 PHE A N 1
ATOM 677 C CA . PHE A 1 80 ? 0.921 -8.281 -0.556 1.00 95.44 80 PHE A CA 1
ATOM 678 C C . PHE A 1 80 ? 1.446 -7.447 0.613 1.00 95.44 80 PHE A C 1
ATOM 680 O O . PHE A 1 80 ? 2.660 -7.392 0.791 1.00 95.44 80 PHE A O 1
ATOM 687 N N . MET A 1 81 ? 0.563 -6.862 1.428 1.00 93.69 81 MET A N 1
ATOM 688 C CA . MET A 1 81 ? 0.968 -6.086 2.606 1.00 93.69 81 MET A CA 1
ATOM 689 C C . MET A 1 81 ? 1.638 -6.955 3.679 1.00 93.69 81 MET A C 1
ATOM 691 O O . MET A 1 81 ? 2.629 -6.529 4.268 1.00 93.69 81 MET A O 1
ATOM 695 N N . GLU A 1 82 ? 1.151 -8.180 3.889 1.00 92.69 82 GLU A N 1
ATOM 696 C CA . GLU A 1 82 ? 1.704 -9.146 4.853 1.00 92.69 82 GLU A CA 1
ATOM 697 C C . GLU A 1 82 ? 3.125 -9.617 4.494 1.00 92.69 82 GLU A C 1
ATOM 699 O O . GLU A 1 82 ? 3.905 -9.972 5.376 1.00 92.69 82 GLU A O 1
ATOM 704 N N . ILE A 1 83 ? 3.494 -9.601 3.208 1.00 93.62 83 ILE A N 1
ATOM 705 C CA . ILE A 1 83 ? 4.831 -10.020 2.745 1.00 93.62 83 ILE A CA 1
ATOM 706 C C . ILE A 1 83 ? 5.891 -8.939 3.028 1.00 93.62 83 ILE A C 1
ATOM 708 O O . ILE A 1 83 ? 7.088 -9.235 3.049 1.00 93.62 83 ILE A O 1
ATOM 712 N N . ILE A 1 84 ? 5.489 -7.684 3.250 1.00 92.88 84 ILE A N 1
ATOM 713 C CA . ILE A 1 84 ? 6.417 -6.563 3.440 1.00 92.88 84 ILE A CA 1
ATOM 714 C C . ILE A 1 84 ? 7.022 -6.620 4.848 1.00 92.88 84 ILE A C 1
ATOM 716 O O . ILE A 1 84 ? 6.429 -6.148 5.818 1.00 92.88 84 ILE A O 1
ATOM 720 N N . GLN A 1 85 ? 8.223 -7.192 4.942 1.00 88.06 85 GLN A N 1
ATOM 721 C CA . GLN A 1 85 ? 8.974 -7.327 6.196 1.00 88.06 85 GLN A CA 1
ATOM 722 C C . GLN A 1 85 ? 9.861 -6.115 6.501 1.00 88.06 85 GLN A C 1
ATOM 724 O O . GLN A 1 85 ? 10.017 -5.740 7.660 1.00 88.06 85 GLN A O 1
ATOM 729 N N . ALA A 1 86 ? 10.446 -5.512 5.465 1.00 88.19 86 ALA A N 1
ATOM 730 C CA . ALA A 1 86 ? 11.288 -4.330 5.598 1.00 88.19 86 ALA A CA 1
ATOM 731 C C . ALA A 1 86 ? 10.438 -3.050 5.530 1.00 88.19 86 ALA A C 1
ATOM 733 O O . ALA A 1 86 ? 9.446 -3.034 4.793 1.00 88.19 86 ALA A O 1
ATOM 734 N N . PRO A 1 87 ? 10.810 -1.989 6.268 1.00 89.00 87 PRO A N 1
ATOM 735 C CA . PRO A 1 87 ? 10.153 -0.695 6.136 1.00 89.00 87 PRO A CA 1
ATOM 736 C C . PRO A 1 87 ? 10.341 -0.138 4.722 1.00 89.00 87 PRO A C 1
ATOM 738 O O . PRO A 1 87 ? 11.349 -0.416 4.064 1.00 89.00 87 PRO A O 1
ATOM 741 N N . LEU A 1 88 ? 9.371 0.647 4.259 1.00 89.94 88 LEU A N 1
ATOM 742 C CA . LEU A 1 88 ? 9.562 1.494 3.086 1.00 89.94 88 LEU A CA 1
ATOM 743 C C . LEU A 1 88 ? 10.518 2.647 3.427 1.00 89.94 88 LEU A C 1
ATOM 745 O O . LEU A 1 88 ? 10.620 3.058 4.582 1.00 89.94 88 LEU A O 1
ATOM 749 N N . GLU A 1 89 ? 11.244 3.129 2.418 1.00 88.81 89 GLU A N 1
ATOM 750 C CA . GLU A 1 89 ? 12.208 4.227 2.579 1.00 88.81 89 GLU A CA 1
ATOM 751 C C . GLU A 1 89 ? 11.506 5.570 2.808 1.00 88.81 89 GLU A C 1
ATOM 753 O O . GLU A 1 89 ? 11.973 6.390 3.595 1.00 88.81 89 GLU A O 1
ATOM 758 N N . ASP A 1 90 ? 10.369 5.773 2.142 1.00 89.31 90 ASP A N 1
ATOM 759 C CA . ASP A 1 90 ? 9.550 6.971 2.268 1.00 89.31 90 ASP A CA 1
ATOM 760 C C . ASP A 1 90 ? 8.563 6.835 3.441 1.00 89.31 90 ASP A C 1
ATOM 762 O O . ASP A 1 90 ? 7.815 5.856 3.541 1.00 89.31 90 ASP A O 1
ATOM 766 N N . ILE A 1 91 ? 8.574 7.815 4.351 1.00 86.88 91 ILE A N 1
ATOM 767 C CA . ILE A 1 91 ? 7.759 7.784 5.573 1.00 86.88 91 ILE A CA 1
ATOM 768 C C . ILE A 1 91 ? 6.260 7.947 5.289 1.00 86.88 91 ILE A C 1
ATOM 770 O O . ILE A 1 91 ? 5.439 7.357 5.998 1.00 86.88 91 ILE A O 1
ATOM 774 N N . ASP A 1 92 ? 5.891 8.696 4.247 1.00 86.25 92 ASP A N 1
ATOM 775 C CA . ASP A 1 92 ? 4.502 8.870 3.828 1.00 86.25 92 ASP A CA 1
ATOM 776 C C . ASP A 1 92 ? 3.966 7.576 3.206 1.00 86.25 92 ASP A C 1
ATOM 778 O O . ASP A 1 92 ? 2.848 7.150 3.524 1.00 86.25 92 ASP A O 1
ATOM 782 N N . GLU A 1 93 ? 4.763 6.905 2.370 1.00 89.00 93 GLU A N 1
ATOM 783 C CA . GLU A 1 93 ? 4.437 5.587 1.826 1.00 89.00 93 GLU A CA 1
ATOM 784 C C . GLU A 1 93 ? 4.355 4.533 2.935 1.00 89.00 93 GLU A C 1
ATOM 786 O O . GLU A 1 93 ? 3.415 3.736 2.949 1.00 89.00 93 GLU A O 1
ATOM 791 N N . GLU A 1 94 ? 5.283 4.533 3.896 1.00 90.25 94 GLU A N 1
ATOM 792 C CA . GLU A 1 94 ? 5.270 3.607 5.034 1.00 90.25 94 GLU A CA 1
ATOM 793 C C . GLU A 1 94 ? 4.014 3.811 5.894 1.00 90.25 94 GLU A C 1
ATOM 795 O O . GLU A 1 94 ? 3.313 2.845 6.211 1.00 90.25 94 GLU A O 1
ATOM 800 N N . ALA A 1 95 ? 3.665 5.056 6.227 1.00 89.50 95 ALA A N 1
ATOM 801 C CA . ALA A 1 95 ? 2.428 5.358 6.942 1.00 89.50 95 ALA A CA 1
ATOM 802 C C . ALA A 1 95 ? 1.195 4.935 6.124 1.00 89.50 95 ALA A C 1
ATOM 804 O O . ALA A 1 95 ? 0.266 4.315 6.654 1.00 89.50 95 ALA A O 1
ATOM 805 N N . CYS A 1 96 ? 1.198 5.195 4.811 1.00 89.31 96 CYS A N 1
ATOM 806 C CA . CYS A 1 96 ? 0.133 4.770 3.905 1.00 89.31 96 CYS A CA 1
ATOM 807 C C . CYS A 1 96 ? -0.011 3.242 3.863 1.00 89.31 96 CYS A C 1
ATOM 809 O O . CYS A 1 96 ? -1.137 2.736 3.880 1.00 89.31 96 CYS A O 1
ATOM 811 N N . ARG A 1 97 ? 1.099 2.495 3.869 1.00 92.00 97 ARG A N 1
ATOM 812 C CA . ARG A 1 97 ? 1.127 1.028 3.932 1.00 92.00 97 ARG A CA 1
ATOM 813 C C . ARG A 1 97 ? 0.402 0.519 5.166 1.00 92.00 97 ARG A C 1
ATOM 815 O O . ARG A 1 97 ? -0.508 -0.297 5.029 1.00 92.00 97 ARG A O 1
ATOM 822 N N . TYR A 1 98 ? 0.761 1.007 6.350 1.00 92.19 98 TYR A N 1
ATOM 823 C CA . TYR A 1 98 ? 0.131 0.578 7.599 1.00 92.19 98 TYR A CA 1
ATOM 824 C C . TYR A 1 98 ? -1.354 0.949 7.666 1.00 92.19 98 TYR A C 1
ATOM 826 O O . TYR A 1 98 ? -2.170 0.092 8.002 1.00 92.19 98 TYR A O 1
ATOM 834 N N . CYS A 1 99 ? -1.724 2.172 7.271 1.00 90.06 99 CYS A N 1
ATOM 835 C CA . CYS A 1 99 ? -3.128 2.597 7.220 1.00 90.06 99 CYS A CA 1
ATOM 836 C C . CYS A 1 99 ? -3.948 1.726 6.257 1.00 90.06 99 CYS A C 1
ATOM 838 O O . CYS A 1 99 ? -5.030 1.245 6.597 1.00 90.06 99 CYS A O 1
ATOM 840 N N . THR A 1 100 ? -3.406 1.466 5.064 1.00 91.69 100 THR A N 1
ATOM 841 C CA . THR A 1 100 ? -4.047 0.605 4.062 1.00 91.69 100 THR A CA 1
ATOM 842 C C . THR A 1 100 ? -4.180 -0.825 4.580 1.00 91.69 100 THR A C 1
ATOM 844 O O . THR A 1 100 ? -5.234 -1.436 4.428 1.00 91.69 100 THR A O 1
ATOM 847 N N . HIS A 1 101 ? -3.147 -1.366 5.229 1.00 93.62 101 HIS A N 1
ATOM 848 C CA . HIS A 1 101 ? -3.175 -2.719 5.778 1.00 93.62 101 HIS A CA 1
ATOM 849 C C . HIS A 1 101 ? -4.206 -2.859 6.906 1.00 93.62 101 HIS A C 1
ATOM 851 O O . HIS A 1 101 ? -5.016 -3.784 6.880 1.00 93.62 101 HIS A O 1
ATOM 857 N N . ALA A 1 102 ? -4.245 -1.916 7.846 1.00 92.44 102 ALA A N 1
ATOM 858 C CA . ALA A 1 102 ? -5.237 -1.907 8.915 1.00 92.44 102 ALA A CA 1
ATOM 859 C C . ALA A 1 102 ? -6.668 -1.837 8.367 1.00 92.44 102 ALA A C 1
ATOM 861 O O . ALA A 1 102 ? -7.537 -2.609 8.773 1.00 92.44 102 ALA A O 1
ATOM 862 N N . TRP A 1 103 ? -6.907 -0.980 7.374 1.00 90.50 103 TRP A N 1
ATOM 863 C CA . TRP A 1 103 ? -8.211 -0.906 6.724 1.00 90.50 103 TRP A CA 1
ATOM 864 C C . TRP A 1 103 ? -8.589 -2.217 6.024 1.00 90.50 103 TRP A C 1
ATOM 866 O O . TRP A 1 103 ? -9.732 -2.665 6.122 1.00 90.50 103 TRP A O 1
ATOM 876 N N . LEU A 1 104 ? -7.636 -2.861 5.341 1.00 92.94 104 LEU A N 1
ATOM 877 C CA . LEU A 1 104 ? -7.855 -4.158 4.698 1.00 92.94 104 LEU A CA 1
ATOM 878 C C . LEU A 1 104 ? -8.235 -5.225 5.726 1.00 92.94 104 LEU A C 1
ATOM 880 O O . LEU A 1 104 ? -9.215 -5.936 5.519 1.00 92.94 104 LEU A O 1
ATOM 884 N N . LEU A 1 105 ? -7.521 -5.303 6.849 1.00 92.00 105 LEU A N 1
ATOM 885 C CA . LEU A 1 105 ? -7.844 -6.228 7.938 1.00 92.00 105 LEU A CA 1
ATOM 886 C C . LEU A 1 105 ? -9.238 -5.968 8.505 1.00 92.00 105 LEU A C 1
ATOM 888 O O . LEU A 1 105 ? -10.008 -6.908 8.688 1.00 92.00 105 LEU A O 1
ATOM 892 N N . TYR A 1 106 ? -9.605 -4.704 8.696 1.00 89.25 106 TYR A N 1
ATOM 893 C CA . TYR A 1 106 ? -10.947 -4.337 9.132 1.00 89.25 106 TYR A CA 1
ATOM 894 C C . TYR A 1 106 ? -12.025 -4.803 8.145 1.00 89.25 106 TYR A C 1
ATOM 896 O O . TYR A 1 106 ? -12.995 -5.441 8.551 1.00 89.25 106 TYR A O 1
ATOM 904 N N . LYS A 1 107 ? -11.841 -4.579 6.836 1.00 88.31 107 LYS A N 1
ATOM 905 C CA . LYS A 1 107 ? -12.776 -5.081 5.810 1.00 88.31 107 LYS A CA 1
ATOM 906 C C . LYS A 1 107 ? -12.842 -6.598 5.723 1.00 88.31 107 LYS A C 1
ATOM 908 O O . LYS A 1 107 ? -13.887 -7.129 5.364 1.00 88.31 107 LYS A O 1
ATOM 913 N N . LEU A 1 108 ? -11.759 -7.283 6.065 1.00 91.12 108 LEU A N 1
ATOM 914 C CA . LEU A 1 108 ? -11.698 -8.740 6.148 1.00 91.12 108 LEU A CA 1
ATOM 915 C C . LEU A 1 108 ? -12.199 -9.276 7.500 1.00 91.12 108 LEU A C 1
ATOM 917 O O . LEU A 1 108 ? -11.932 -10.429 7.834 1.00 91.12 108 LEU A O 1
ATOM 921 N N . ASN A 1 109 ? -12.935 -8.459 8.264 1.00 92.12 109 ASN A N 1
ATOM 922 C CA . ASN A 1 109 ? -13.522 -8.798 9.558 1.00 92.12 109 ASN A CA 1
ATOM 923 C C . ASN A 1 109 ? -12.480 -9.206 10.619 1.00 92.12 109 ASN A C 1
ATOM 925 O O . ASN A 1 109 ? -12.717 -10.094 11.436 1.00 92.12 109 ASN A O 1
ATOM 929 N N . LYS A 1 110 ? -11.309 -8.557 10.594 1.00 92.75 110 LYS A N 1
ATOM 930 C CA . LYS A 1 110 ? -10.209 -8.722 11.560 1.00 92.75 110 LYS A CA 1
ATOM 931 C C . LYS A 1 110 ? -9.860 -7.388 12.252 1.00 92.75 110 LYS A C 1
ATOM 933 O O . LYS A 1 110 ? -8.716 -6.933 12.153 1.00 92.75 110 LYS A O 1
ATOM 938 N N . PRO A 1 111 ? -10.817 -6.729 12.929 1.00 92.25 111 PRO A N 1
ATOM 939 C CA . PRO A 1 111 ? -10.605 -5.412 13.536 1.00 92.25 111 PRO A CA 1
ATOM 940 C C . PRO A 1 111 ? -9.513 -5.405 14.618 1.00 92.25 111 PRO A C 1
ATOM 942 O O . PRO A 1 111 ? -8.713 -4.473 14.662 1.00 92.25 111 PRO A O 1
ATOM 945 N N . ASP A 1 112 ? -9.401 -6.468 15.419 1.00 91.50 112 ASP A N 1
ATOM 946 C CA . ASP A 1 112 ? -8.381 -6.558 16.475 1.00 91.50 112 ASP A CA 1
ATOM 947 C C . ASP A 1 112 ? -6.958 -6.530 15.900 1.00 91.50 112 ASP A C 1
ATOM 949 O O . ASP A 1 112 ? -6.071 -5.853 16.414 1.00 91.50 112 ASP A O 1
ATOM 953 N N . GLN A 1 113 ? -6.742 -7.215 14.771 1.00 92.56 113 GLN A N 1
ATOM 954 C CA . GLN A 1 113 ? -5.446 -7.206 14.087 1.00 92.56 113 GLN A CA 1
ATOM 955 C C . GLN A 1 113 ? -5.155 -5.837 13.465 1.00 92.56 113 GLN A C 1
ATOM 957 O O . GLN A 1 113 ? -4.015 -5.377 13.500 1.00 92.56 113 GLN A O 1
ATOM 962 N N . ALA A 1 114 ? -6.180 -5.167 12.925 1.00 91.31 114 ALA A N 1
ATOM 963 C CA . ALA A 1 114 ? -6.044 -3.814 12.395 1.00 91.31 114 ALA A CA 1
ATOM 964 C C . ALA A 1 114 ? -5.563 -2.831 13.473 1.00 91.31 114 ALA A C 1
ATOM 966 O O . ALA A 1 114 ? -4.652 -2.042 13.219 1.00 91.31 114 ALA A O 1
ATOM 967 N N . LYS A 1 115 ? -6.133 -2.923 14.682 1.00 90.88 115 LYS A N 1
ATOM 968 C CA . LYS A 1 115 ? -5.752 -2.108 15.841 1.00 90.88 115 LYS A CA 1
ATOM 969 C C . LYS A 1 115 ? -4.290 -2.317 16.227 1.00 90.88 115 LYS A C 1
ATOM 971 O O . LYS A 1 115 ? -3.531 -1.351 16.238 1.00 90.88 115 LYS A O 1
ATOM 976 N N . VAL A 1 116 ? -3.873 -3.570 16.418 1.00 91.44 116 VAL A N 1
ATOM 977 C CA . VAL A 1 116 ? -2.486 -3.914 16.784 1.00 91.44 116 VAL A CA 1
ATOM 978 C C . VAL A 1 116 ? -1.481 -3.374 15.764 1.00 91.44 116 VAL A C 1
ATOM 980 O O . VAL A 1 116 ? -0.442 -2.826 16.137 1.00 91.44 116 VAL A O 1
ATOM 983 N N . ILE A 1 117 ? -1.787 -3.495 14.468 1.00 90.69 117 ILE A N 1
ATOM 984 C CA . ILE A 1 117 ? -0.916 -2.979 13.407 1.00 90.69 117 ILE A CA 1
ATOM 985 C C . ILE A 1 117 ? -0.758 -1.460 13.504 1.00 90.69 117 ILE A C 1
ATOM 987 O O . ILE A 1 117 ? 0.365 -0.970 13.379 1.00 90.69 117 ILE A O 1
ATOM 991 N N . LEU A 1 118 ? -1.846 -0.720 13.732 1.00 89.62 118 LEU A N 1
ATOM 992 C CA . LEU A 1 118 ? -1.783 0.737 13.840 1.00 89.62 118 LEU A CA 1
ATOM 993 C C . LEU A 1 118 ? -1.072 1.192 15.111 1.00 89.62 118 LEU A C 1
ATOM 995 O O . LEU A 1 118 ? -0.199 2.053 15.031 1.00 89.62 118 LEU A O 1
ATOM 999 N N . GLU A 1 119 ? -1.369 0.585 16.255 1.00 87.06 119 GLU A N 1
ATOM 1000 C CA . GLU A 1 119 ? -0.723 0.912 17.531 1.00 87.06 119 GLU A CA 1
ATOM 1001 C C . GLU A 1 119 ? 0.794 0.715 17.464 1.00 87.06 119 GLU A C 1
ATOM 1003 O O . GLU A 1 119 ? 1.553 1.603 17.849 1.00 87.06 119 GLU A O 1
ATOM 1008 N N . HIS A 1 120 ? 1.252 -0.396 16.878 1.00 83.25 120 HIS A N 1
ATOM 1009 C CA . HIS A 1 120 ? 2.681 -0.642 16.667 1.00 83.25 120 HIS A CA 1
ATOM 1010 C C . HIS A 1 120 ? 3.326 0.388 15.725 1.00 83.25 120 HIS A C 1
ATOM 1012 O O . HIS A 1 120 ? 4.522 0.665 15.798 1.00 83.25 120 HIS A O 1
ATOM 1018 N N . SER A 1 121 ? 2.541 0.955 14.815 1.00 82.75 121 SER A N 1
ATOM 1019 C CA . SER A 1 121 ? 3.042 1.822 13.759 1.00 82.75 121 SER A CA 1
ATOM 1020 C C . SER A 1 121 ? 3.103 3.309 14.134 1.00 82.75 121 SER A C 1
ATOM 1022 O O . SER A 1 121 ? 4.002 4.007 13.669 1.00 82.75 121 SER A O 1
ATOM 1024 N N . VAL A 1 122 ? 2.243 3.776 15.050 1.00 70.00 122 VAL A N 1
ATOM 1025 C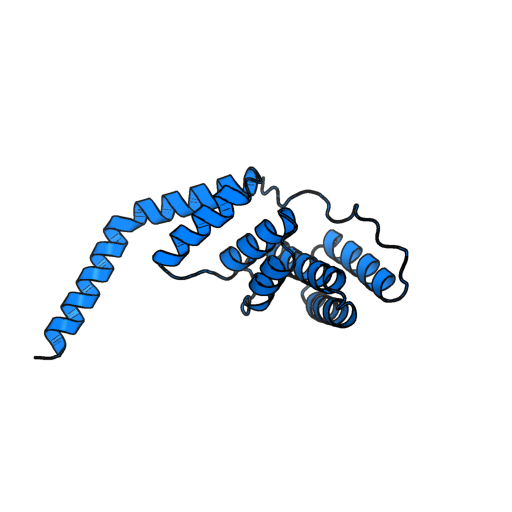 CA . VAL A 1 122 ? 2.232 5.161 15.573 1.00 70.00 122 VAL A CA 1
ATOM 1026 C C . VAL A 1 122 ? 3.508 5.503 16.353 1.00 70.00 122 VAL A C 1
ATOM 1028 O O . VAL A 1 122 ? 3.880 6.671 16.443 1.00 70.00 122 VAL A O 1
ATOM 1031 N N . ALA A 1 123 ? 4.244 4.498 16.834 1.00 64.44 123 ALA A N 1
ATOM 1032 C CA . ALA A 1 123 ? 5.558 4.678 17.452 1.00 64.44 123 ALA A CA 1
ATOM 1033 C C . ALA A 1 123 ? 6.638 5.236 16.494 1.00 64.44 123 ALA A C 1
ATOM 1035 O O . ALA A 1 123 ? 7.739 5.539 16.941 1.00 64.44 123 ALA A O 1
ATOM 1036 N N . LYS A 1 124 ? 6.350 5.361 15.188 1.00 70.38 124 LYS A N 1
ATOM 1037 C CA . LYS A 1 124 ? 7.301 5.781 14.143 1.00 70.38 124 LYS A CA 1
ATOM 1038 C C . LYS A 1 124 ? 7.227 7.270 13.750 1.00 70.38 124 LYS A C 1
ATOM 1040 O O . LYS A 1 124 ? 7.721 7.611 12.685 1.00 70.38 124 LYS A O 1
ATOM 1045 N N . GLU A 1 125 ? 6.608 8.134 14.560 1.00 76.50 125 GLU A N 1
ATOM 1046 C CA . GLU A 1 125 ? 6.505 9.591 14.305 1.00 76.50 125 GLU A CA 1
ATOM 1047 C C . GLU A 1 125 ? 5.923 9.945 12.925 1.00 76.50 125 GLU A C 1
ATOM 1049 O O . GLU A 1 125 ? 6.547 10.575 12.075 1.00 76.50 125 GLU A O 1
ATOM 1054 N N . TRP A 1 126 ? 4.691 9.511 12.677 1.00 82.12 126 TRP A N 1
ATOM 1055 C CA . TRP A 1 126 ? 4.038 9.764 11.398 1.00 82.12 126 TRP A CA 1
ATOM 1056 C C . TRP A 1 126 ? 3.651 11.229 11.178 1.00 82.12 126 TRP A C 1
ATOM 1058 O O . TRP A 1 126 ? 3.406 11.959 12.142 1.00 82.12 126 TRP A O 1
ATOM 1068 N N . PRO A 1 127 ? 3.474 11.639 9.909 1.00 80.00 127 PRO A N 1
ATOM 1069 C CA . PRO A 1 127 ? 2.878 12.923 9.577 1.00 80.00 127 PRO A CA 1
ATOM 1070 C C . PRO A 1 127 ? 1.554 13.155 10.317 1.00 80.00 127 PRO A C 1
ATOM 1072 O O . PRO A 1 127 ? 0.712 12.256 10.407 1.00 80.00 127 PRO A O 1
ATOM 1075 N N . ALA A 1 128 ? 1.337 14.383 10.798 1.00 81.38 128 ALA A N 1
ATOM 1076 C CA . ALA A 1 128 ? 0.180 14.736 11.627 1.00 81.38 128 ALA A CA 1
ATOM 1077 C C . ALA A 1 128 ? -1.166 14.327 10.996 1.00 81.38 128 ALA A C 1
ATOM 1079 O O . ALA A 1 128 ? -2.017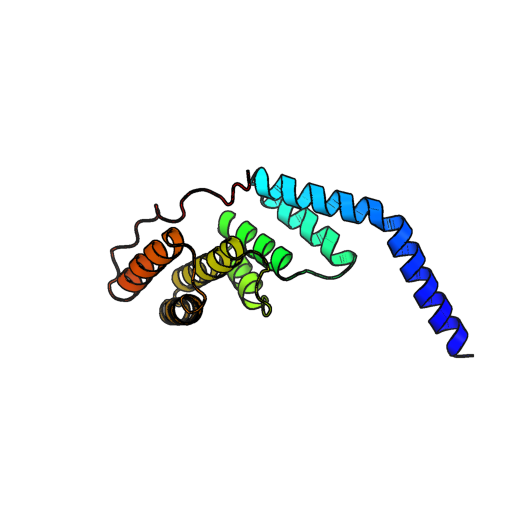 13.754 11.674 1.00 81.38 128 ALA A O 1
ATOM 1080 N N . TYR A 1 129 ? -1.309 14.516 9.680 1.00 78.44 129 TYR A N 1
ATOM 1081 C CA . TYR A 1 129 ? -2.524 14.165 8.940 1.00 78.44 129 TYR A CA 1
ATOM 1082 C C . TYR A 1 129 ? -2.831 12.653 8.953 1.00 78.44 129 TYR A C 1
ATOM 1084 O O . TYR A 1 129 ? -3.991 12.247 8.909 1.00 78.44 129 TYR A O 1
ATOM 1092 N N . ARG A 1 130 ? -1.810 11.787 9.045 1.00 81.44 130 ARG A N 1
ATOM 1093 C CA . ARG A 1 130 ? -1.998 10.335 9.211 1.00 81.44 130 ARG A CA 1
ATOM 1094 C C . ARG A 1 130 ? -2.344 9.980 10.649 1.00 81.44 130 ARG A C 1
ATOM 1096 O O . ARG A 1 130 ? -3.166 9.096 10.864 1.00 81.44 130 ARG A O 1
ATOM 1103 N N . LEU A 1 131 ? -1.753 10.664 11.626 1.00 83.06 131 LEU A N 1
ATOM 1104 C CA . LEU A 1 131 ? -2.047 10.433 13.041 1.00 83.06 131 LEU A CA 1
ATOM 1105 C C . LEU A 1 131 ? -3.507 10.742 13.386 1.00 83.06 131 LEU A C 1
ATOM 1107 O O . LEU A 1 131 ? -4.108 10.011 14.170 1.00 83.06 131 LEU A O 1
ATOM 1111 N N . GLU A 1 132 ? -4.082 11.792 12.799 1.00 84.38 132 GLU A N 1
ATOM 1112 C CA . GLU A 1 132 ? -5.510 12.105 12.941 1.00 84.38 132 GLU A CA 1
ATOM 1113 C C . GLU A 1 132 ? -6.380 10.958 12.429 1.00 84.38 132 GLU A C 1
ATOM 1115 O O . GLU A 1 132 ? -7.205 10.435 13.178 1.00 84.38 132 GLU A O 1
ATOM 1120 N N . TRP A 1 133 ? -6.104 10.475 11.213 1.00 84.38 133 TRP A N 1
ATOM 1121 C CA . TRP A 1 133 ? -6.809 9.323 10.652 1.00 84.38 133 TRP A CA 1
ATOM 1122 C C . TRP A 1 133 ? -6.724 8.084 11.545 1.00 84.38 133 TRP A C 1
ATOM 1124 O O . TRP A 1 133 ? -7.729 7.417 11.779 1.00 84.38 133 TRP A O 1
ATOM 1134 N N . VAL A 1 134 ? -5.534 7.768 12.066 1.00 85.88 134 VAL A N 1
ATOM 1135 C CA . VAL A 1 134 ? -5.350 6.607 12.948 1.00 85.88 134 VAL A CA 1
ATOM 1136 C C . VAL A 1 134 ? -6.191 6.736 14.210 1.00 85.88 134 VAL A C 1
ATOM 1138 O O . VAL A 1 134 ? -6.829 5.765 14.605 1.00 85.88 134 VAL A O 1
ATOM 1141 N N . LYS A 1 135 ? -6.222 7.916 14.836 1.00 85.94 135 LYS A N 1
ATOM 1142 C CA . LYS A 1 135 ? -7.029 8.152 16.042 1.00 85.94 135 LYS A CA 1
ATOM 1143 C C . LYS A 1 135 ? -8.514 7.938 15.765 1.00 85.94 135 LYS A C 1
ATOM 1145 O O . LYS A 1 135 ? -9.173 7.233 16.526 1.00 85.94 135 LYS A O 1
ATOM 1150 N N . GLU A 1 136 ? -9.023 8.497 14.669 1.00 84.94 136 GLU A N 1
ATOM 1151 C CA . GLU A 1 136 ? -10.416 8.314 14.248 1.00 84.94 136 GLU A CA 1
ATOM 1152 C C . GLU A 1 136 ? -10.731 6.843 13.958 1.00 84.94 136 GLU A C 1
ATOM 1154 O O . GLU A 1 136 ? -11.745 6.309 14.412 1.00 84.94 136 GLU A O 1
ATOM 1159 N N . PHE A 1 137 ? -9.836 6.162 13.240 1.00 84.75 137 PHE A N 1
ATOM 1160 C CA . PHE A 1 137 ? -9.991 4.753 12.916 1.00 84.75 137 PHE A CA 1
ATOM 1161 C C . PHE A 1 137 ? -10.011 3.886 14.178 1.00 84.75 137 PHE A C 1
ATOM 1163 O O . PHE A 1 137 ? -10.919 3.075 14.341 1.00 84.75 137 PHE A O 1
ATOM 1170 N N . LEU A 1 138 ? -9.064 4.071 15.097 1.00 84.56 138 LEU A N 1
ATOM 1171 C CA . LEU A 1 138 ? -9.011 3.313 16.347 1.00 84.56 138 LEU A CA 1
ATOM 1172 C C . LEU A 1 138 ? -10.265 3.540 17.201 1.00 84.56 138 LEU A C 1
ATOM 1174 O O . LEU A 1 138 ? -10.859 2.571 17.669 1.00 84.56 138 LEU A O 1
ATOM 1178 N N . ALA A 1 139 ? -10.738 4.786 17.310 1.00 84.94 139 ALA A N 1
ATOM 1179 C CA . ALA A 1 139 ? -11.985 5.095 18.012 1.00 84.94 139 ALA A CA 1
ATOM 1180 C C . ALA A 1 139 ? -13.198 4.377 17.393 1.00 84.94 139 ALA A C 1
ATOM 1182 O O . ALA A 1 139 ? -14.083 3.906 18.105 1.00 84.94 139 ALA A O 1
ATOM 1183 N N . SER A 1 140 ? -13.231 4.247 16.066 1.00 81.25 140 SER A N 1
ATOM 1184 C CA . SER A 1 140 ? -14.314 3.556 15.361 1.00 81.25 140 SER A CA 1
ATOM 1185 C C . SER A 1 140 ? -14.282 2.030 15.487 1.00 81.25 140 SER A C 1
ATOM 1187 O O . SER A 1 140 ? -15.326 1.384 15.396 1.00 81.25 140 SER A O 1
ATOM 1189 N N . VAL A 1 141 ? -13.093 1.450 15.680 1.00 81.00 141 VAL A N 1
ATOM 1190 C CA . VAL A 1 141 ? -12.932 0.018 15.955 1.00 81.00 141 VAL A CA 1
ATOM 1191 C C . VAL A 1 141 ? -13.512 -0.302 17.332 1.00 81.00 141 VAL A C 1
ATOM 1193 O O . VAL A 1 141 ? -14.227 -1.290 17.472 1.00 81.00 141 VAL A O 1
ATOM 1196 N N . ASP A 1 142 ? -13.282 0.577 18.309 1.00 79.50 142 ASP A N 1
ATOM 1197 C CA . ASP A 1 142 ? -13.799 0.439 19.673 1.00 79.50 142 ASP A CA 1
ATOM 1198 C C . ASP A 1 142 ? -15.300 0.800 19.787 1.00 79.50 142 ASP A C 1
ATOM 1200 O O . ASP A 1 142 ? -15.958 0.457 20.769 1.00 79.50 142 ASP A O 1
ATOM 1204 N N . SER A 1 143 ? -15.873 1.492 18.796 1.00 76.88 143 SER A N 1
ATOM 1205 C CA . SER A 1 143 ? -17.287 1.899 18.754 1.00 76.88 143 SER A CA 1
ATOM 1206 C C . SER A 1 143 ? -17.841 1.853 17.318 1.00 76.88 143 SER A C 1
ATOM 1208 O O . SER A 1 143 ? -17.786 2.855 16.594 1.00 76.88 143 SER A O 1
ATOM 1210 N N . PRO A 1 144 ? -18.383 0.699 16.875 1.00 62.03 144 PRO A N 1
ATOM 1211 C CA . PRO A 1 144 ? -18.796 0.502 15.490 1.00 62.03 144 PRO A CA 1
ATOM 1212 C C . PRO A 1 144 ? -19.948 1.442 15.101 1.00 62.03 144 PRO A C 1
ATOM 1214 O O . PRO A 1 144 ? -21.061 1.321 15.606 1.00 62.03 144 PRO A O 1
ATOM 1217 N N . GLY A 1 145 ? -19.676 2.378 14.183 1.00 58.03 145 GLY A N 1
ATOM 1218 C CA . GLY A 1 145 ? -20.676 3.325 13.662 1.00 58.03 145 GLY A CA 1
ATOM 1219 C C . GLY A 1 145 ? -20.142 4.646 13.088 1.00 58.03 145 GLY A C 1
ATOM 1220 O O . GLY A 1 145 ? -20.925 5.400 12.520 1.00 58.03 145 GLY A O 1
ATOM 1221 N N . VAL A 1 146 ? -18.837 4.938 13.210 1.00 55.94 146 VAL A N 1
ATOM 1222 C CA . VAL A 1 146 ? -18.293 6.305 13.009 1.00 55.94 146 VAL A CA 1
ATOM 1223 C C . VAL A 1 146 ? -17.274 6.436 11.858 1.00 55.94 146 VAL A C 1
ATOM 1225 O O . VAL A 1 146 ? -16.786 7.530 11.597 1.00 55.94 146 VAL A O 1
ATOM 1228 N N . LEU A 1 147 ? -16.949 5.371 11.108 1.00 57.03 147 LEU A N 1
ATOM 1229 C CA . LEU A 1 147 ? -15.977 5.494 10.003 1.00 57.03 147 LEU A CA 1
ATOM 1230 C C . LEU A 1 147 ? -16.527 6.322 8.836 1.00 57.03 147 LEU A C 1
ATOM 1232 O O . LEU A 1 147 ? -17.184 5.798 7.934 1.00 57.03 147 LEU A O 1
ATOM 1236 N N . ASN A 1 148 ? -16.179 7.606 8.811 1.00 53.72 148 ASN A N 1
ATOM 1237 C CA . ASN A 1 148 ? -16.314 8.439 7.627 1.00 53.72 148 ASN A CA 1
ATOM 1238 C C . ASN A 1 148 ? -15.268 8.014 6.584 1.00 53.72 148 ASN A C 1
ATOM 1240 O O . ASN A 1 148 ? -14.060 8.103 6.795 1.00 53.72 148 ASN A O 1
ATOM 1244 N N . ASN A 1 149 ? -15.734 7.570 5.413 1.00 52.25 149 ASN A N 1
ATOM 1245 C CA . ASN A 1 149 ? -14.879 7.141 4.295 1.00 52.25 149 ASN A CA 1
ATOM 1246 C C . ASN A 1 149 ? -14.039 8.282 3.672 1.00 52.25 149 ASN A C 1
ATOM 1248 O O . ASN A 1 149 ? -13.271 8.034 2.745 1.00 52.25 149 ASN A O 1
ATOM 1252 N N . SER A 1 150 ? -14.182 9.524 4.144 1.00 48.38 150 SER A N 1
ATOM 1253 C CA . SER A 1 150 ? -13.547 10.725 3.584 1.00 48.38 150 SER A CA 1
ATOM 1254 C C . SER A 1 150 ? -12.053 10.849 3.878 1.00 48.38 150 SER A C 1
ATOM 1256 O O . SER A 1 150 ? -11.381 11.661 3.251 1.00 48.38 150 SER A O 1
ATOM 1258 N N . ALA A 1 151 ? -11.520 10.066 4.815 1.00 45.91 151 ALA A N 1
ATOM 1259 C CA . ALA A 1 151 ? -10.188 10.310 5.354 1.00 45.91 151 ALA A CA 1
ATOM 1260 C C . ALA A 1 151 ? -9.050 9.524 4.660 1.00 45.91 151 ALA A C 1
ATOM 1262 O O . ALA A 1 151 ? -7.872 9.740 4.943 1.00 45.91 151 ALA A O 1
ATOM 1263 N N . PHE A 1 152 ? -9.363 8.732 3.625 1.00 50.44 152 PHE A N 1
ATOM 1264 C CA . PHE A 1 152 ? -8.399 8.477 2.544 1.00 50.44 152 PHE A CA 1
ATOM 1265 C C . PHE A 1 152 ? -8.370 9.697 1.599 1.00 50.44 152 PHE A C 1
ATOM 1267 O O . PHE A 1 152 ? -8.725 9.595 0.424 1.00 50.44 152 PHE A O 1
ATOM 1274 N N . GLY A 1 153 ? -7.990 10.864 2.140 1.00 39.41 153 GLY A N 1
ATOM 1275 C CA . GLY A 1 153 ? -7.668 12.077 1.378 1.00 39.41 153 GLY A CA 1
ATOM 1276 C C . GLY A 1 153 ? -6.483 11.845 0.433 1.00 39.41 153 GLY A C 1
ATOM 1277 O O . GLY A 1 153 ? -5.846 10.792 0.532 1.00 39.41 153 GLY A O 1
ATOM 1278 N N . PRO A 1 154 ? -6.253 12.784 -0.505 1.00 36.00 154 PRO A N 1
ATOM 1279 C CA . PRO A 1 154 ? -6.028 12.523 -1.924 1.00 36.00 154 PRO A CA 1
ATOM 1280 C C . PRO A 1 154 ? -4.893 11.527 -2.159 1.00 36.00 154 PRO A C 1
ATOM 1282 O O . PRO A 1 154 ? -3.990 11.381 -1.340 1.00 36.00 154 PRO A O 1
ATOM 1285 N N . SER A 1 155 ? -4.989 10.808 -3.281 1.00 46.31 155 SER A N 1
ATOM 1286 C CA . SER A 1 155 ? -3.927 9.973 -3.856 1.00 46.31 155 SER A CA 1
ATOM 1287 C C . SER A 1 155 ? -2.537 10.471 -3.476 1.00 46.31 155 SER A C 1
ATOM 1289 O O . SER A 1 155 ? -2.338 11.679 -3.445 1.00 46.31 155 SER A O 1
ATOM 1291 N N . LEU A 1 156 ? -1.592 9.554 -3.244 1.00 42.69 156 LEU A N 1
ATOM 1292 C CA . LEU A 1 156 ? -0.151 9.827 -3.295 1.00 42.69 156 LEU A CA 1
ATOM 1293 C C . LEU A 1 156 ? 0.187 10.447 -4.669 1.00 42.69 156 LEU A C 1
ATOM 1295 O O . LEU A 1 156 ? 0.695 9.777 -5.555 1.00 42.69 156 LEU A O 1
ATOM 1299 N N . SER A 1 157 ? -0.213 11.693 -4.898 1.00 33.28 157 SER A N 1
ATOM 1300 C CA . SER A 1 157 ? 0.173 12.532 -6.010 1.00 33.28 157 SER A CA 1
ATOM 1301 C C . SER A 1 157 ? 1.459 13.167 -5.537 1.00 33.28 157 SER A C 1
ATOM 1303 O O . SER A 1 157 ? 1.451 14.197 -4.864 1.00 33.28 157 SER A O 1
ATOM 1305 N N . ILE A 1 158 ? 2.546 12.453 -5.801 1.00 33.34 158 ILE A N 1
ATOM 1306 C CA . ILE A 1 158 ? 3.882 13.020 -5.773 1.00 33.34 158 ILE A CA 1
ATOM 1307 C C . ILE A 1 158 ? 3.855 14.107 -6.858 1.00 33.34 158 ILE A C 1
ATOM 1309 O O . ILE A 1 158 ? 3.621 13.805 -8.029 1.00 33.34 158 ILE A O 1
ATOM 1313 N N . HIS A 1 159 ? 3.938 15.370 -6.441 1.00 31.28 159 HIS A N 1
ATOM 1314 C CA . HIS A 1 159 ? 4.190 16.494 -7.343 1.00 31.28 159 HIS A CA 1
ATOM 1315 C C . HIS A 1 159 ? 5.670 16.542 -7.709 1.00 31.28 159 HIS A C 1
ATOM 1317 O O . HIS A 1 159 ? 6.499 16.270 -6.811 1.00 31.28 159 HIS A O 1
#